Protein AF-A0AAQ2IQ24-F1 (afdb_monomer)

Organism: Pseudoalteromonas piscicida (NCBI:txid43662)

Mean predicted aligned error: 3.05 Å

pLDDT: mean 95.43, std 2.73, range [80.12, 98.0]

Foldseek 3Di:
DDDPVRCVVVVFDWDDDPDVVPDPDIDGADKDFDADPVRDGQDIDGDPDNPDDDDPVVVVVVVVCCVVPVNDRDPPDDD

Structure (mmCIF, N/CA/C/O backbone):
data_AF-A0AAQ2IQ24-F1
#
_entry.id   AF-A0AAQ2IQ24-F1
#
loop_
_atom_site.group_PDB
_atom_site.id
_atom_site.type_symbol
_atom_site.label_atom_id
_atom_site.label_alt_id
_atom_site.label_comp_id
_atom_site.label_asym_id
_atom_site.label_entity_id
_atom_site.label_seq_id
_atom_site.pdbx_PDB_ins_code
_atom_site.Cartn_x
_atom_site.Cartn_y
_atom_site.Cartn_z
_atom_site.occupancy
_atom_site.B_iso_or_equiv
_atom_site.auth_seq_id
_atom_site.auth_comp_id
_atom_site.auth_asym_id
_atom_site.auth_atom_id
_atom_site.pdbx_PDB_model_num
ATOM 1 N N . ASN A 1 1 ? 0.038 -13.486 -9.153 1.00 80.12 1 ASN A N 1
ATOM 2 C CA . ASN A 1 1 ? 0.299 -12.062 -9.449 1.00 80.12 1 ASN A CA 1
ATOM 3 C C . ASN A 1 1 ? -1.010 -11.349 -9.699 1.00 80.12 1 ASN A C 1
ATOM 5 O O . ASN A 1 1 ? -1.963 -12.003 -10.109 1.00 80.12 1 ASN A O 1
ATOM 9 N N . LEU A 1 2 ? -1.063 -10.057 -9.385 1.00 94.44 2 LEU A N 1
ATOM 10 C CA . LEU A 1 2 ? -2.210 -9.208 -9.703 1.00 94.44 2 LEU A CA 1
ATOM 11 C C . LEU A 1 2 ? -2.255 -8.945 -11.212 1.00 94.44 2 LEU A C 1
ATOM 13 O O . LEU A 1 2 ? -1.207 -8.893 -11.855 1.00 94.44 2 LEU A O 1
ATOM 17 N N . THR A 1 3 ? -3.45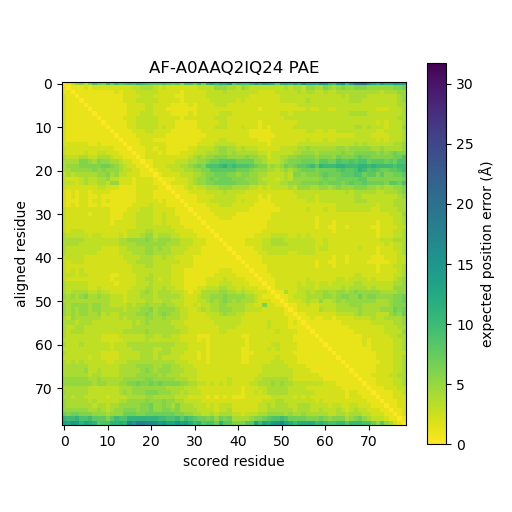2 -8.782 -11.773 1.00 96.69 3 THR A N 1
ATOM 18 C CA . THR A 1 3 ? -3.608 -8.297 -13.152 1.00 96.69 3 THR A CA 1
ATOM 19 C C . THR A 1 3 ? -3.294 -6.801 -13.230 1.00 96.69 3 THR A C 1
ATOM 21 O O . THR A 1 3 ? -3.353 -6.098 -12.221 1.00 96.69 3 THR A O 1
ATOM 24 N N . MET A 1 4 ? -2.995 -6.289 -14.429 1.00 97.06 4 MET A N 1
ATOM 25 C CA . MET A 1 4 ? -2.823 -4.843 -14.644 1.00 97.06 4 MET A CA 1
ATOM 26 C C . MET A 1 4 ? -4.029 -4.042 -14.146 1.00 97.06 4 MET A C 1
ATOM 28 O O . MET A 1 4 ? -3.851 -3.066 -13.425 1.00 97.06 4 MET A O 1
ATOM 32 N N . GLU A 1 5 ? -5.240 -4.507 -14.459 1.00 97.94 5 GLU A N 1
ATOM 33 C CA . GLU A 1 5 ? -6.496 -3.910 -13.992 1.00 97.94 5 GLU A CA 1
ATOM 34 C C . GLU A 1 5 ? -6.562 -3.868 -12.461 1.00 97.94 5 GLU A C 1
ATOM 36 O O . GLU A 1 5 ? -6.725 -2.798 -11.888 1.00 97.94 5 GLU A O 1
ATOM 41 N N . GLN A 1 6 ? -6.291 -4.987 -11.778 1.00 97.94 6 GLN A N 1
ATOM 42 C CA . GLN A 1 6 ? -6.275 -5.033 -10.312 1.00 97.94 6 GLN A CA 1
ATOM 43 C C . GLN A 1 6 ? -5.237 -4.084 -9.700 1.00 97.94 6 GLN A C 1
ATOM 45 O O . GLN A 1 6 ? -5.505 -3.458 -8.676 1.00 97.94 6 GLN A O 1
ATOM 50 N N . MET A 1 7 ? -4.044 -3.978 -10.292 1.00 97.88 7 MET A N 1
ATOM 51 C CA . MET A 1 7 ? -3.008 -3.065 -9.799 1.00 97.88 7 MET A CA 1
ATOM 52 C C . MET A 1 7 ? -3.420 -1.598 -9.962 1.00 97.88 7 MET A C 1
ATOM 54 O O . MET A 1 7 ? -3.176 -0.795 -9.059 1.00 97.88 7 MET A O 1
ATOM 58 N N . THR A 1 8 ? -4.062 -1.256 -11.083 1.00 97.38 8 THR A N 1
ATOM 59 C CA . THR A 1 8 ? -4.608 0.081 -11.338 1.00 97.38 8 THR A CA 1
ATOM 60 C C . THR A 1 8 ? -5.771 0.404 -10.401 1.00 97.38 8 THR A C 1
ATOM 62 O O . THR A 1 8 ? -5.755 1.469 -9.787 1.00 97.38 8 THR A O 1
ATOM 65 N N . ASP A 1 9 ? -6.715 -0.520 -10.217 1.00 97.31 9 ASP A N 1
ATOM 66 C CA . ASP A 1 9 ? -7.878 -0.347 -9.337 1.00 97.31 9 ASP A CA 1
ATOM 67 C C . ASP A 1 9 ? -7.470 -0.154 -7.872 1.00 97.31 9 ASP A C 1
ATOM 69 O O . ASP A 1 9 ? -8.036 0.669 -7.154 1.00 97.31 9 ASP A O 1
ATOM 73 N N . LEU A 1 10 ? -6.435 -0.871 -7.427 1.00 96.06 10 LEU A N 1
ATOM 74 C CA . LEU A 1 10 ? -5.845 -0.712 -6.095 1.00 96.06 10 LEU A CA 1
ATOM 75 C C . LEU A 1 10 ? -4.952 0.538 -5.973 1.00 96.06 10 LEU A C 1
ATOM 77 O O . LEU A 1 10 ? -4.465 0.844 -4.882 1.00 96.06 10 LEU A O 1
ATOM 81 N N . GLY A 1 11 ? -4.701 1.259 -7.071 1.00 96.38 11 GLY A N 1
ATOM 82 C CA . GLY A 1 11 ? -3.868 2.463 -7.097 1.00 96.38 11 GLY A CA 1
ATOM 83 C C . GLY A 1 11 ? -2.392 2.209 -6.774 1.00 96.38 11 GLY A C 1
ATOM 84 O O . GLY A 1 11 ? -1.722 3.095 -6.221 1.00 96.38 11 GLY A O 1
ATOM 85 N N . LEU A 1 12 ? -1.888 1.008 -7.068 1.00 97.25 12 LEU A N 1
ATOM 86 C CA . LEU A 1 12 ? -0.502 0.607 -6.818 1.00 97.25 12 LEU A CA 1
ATOM 87 C C . LEU A 1 12 ? 0.456 1.334 -7.766 1.00 97.25 12 LEU A C 1
ATOM 89 O O . LEU A 1 12 ? 0.083 1.730 -8.870 1.00 97.25 12 LEU A O 1
ATOM 93 N N . TYR A 1 13 ? 1.714 1.489 -7.350 1.00 97.44 13 TYR A N 1
ATOM 94 C CA . TYR A 1 13 ? 2.764 1.773 -8.324 1.00 97.44 13 TYR A CA 1
ATOM 95 C C . TYR A 1 13 ? 3.085 0.485 -9.082 1.00 97.44 13 TYR A C 1
ATOM 97 O O . TYR A 1 13 ? 3.175 -0.585 -8.479 1.00 97.44 13 TYR A O 1
ATOM 105 N N . ILE A 1 14 ? 3.221 0.604 -10.399 1.00 97.25 14 ILE A N 1
ATOM 106 C CA . ILE A 1 14 ? 3.480 -0.514 -11.302 1.00 97.25 14 ILE A CA 1
ATOM 107 C C . ILE A 1 14 ? 4.836 -0.267 -11.948 1.00 97.25 14 ILE A C 1
ATOM 109 O O . ILE A 1 14 ? 5.070 0.813 -12.496 1.00 97.25 14 ILE A O 1
ATOM 113 N N . SER A 1 15 ? 5.708 -1.263 -11.866 1.00 96.75 15 SER A N 1
ATOM 114 C CA . SER A 1 15 ? 7.042 -1.226 -12.450 1.00 96.75 15 SER A CA 1
ATOM 115 C C . SER A 1 15 ? 7.100 -2.087 -13.702 1.00 96.75 15 SER A C 1
ATOM 117 O O . SER A 1 15 ? 6.617 -3.219 -13.716 1.00 96.75 15 SER A O 1
ATOM 119 N N . GLU A 1 16 ? 7.732 -1.541 -14.737 1.00 96.31 16 GLU A N 1
ATOM 120 C CA . GLU A 1 16 ? 8.250 -2.3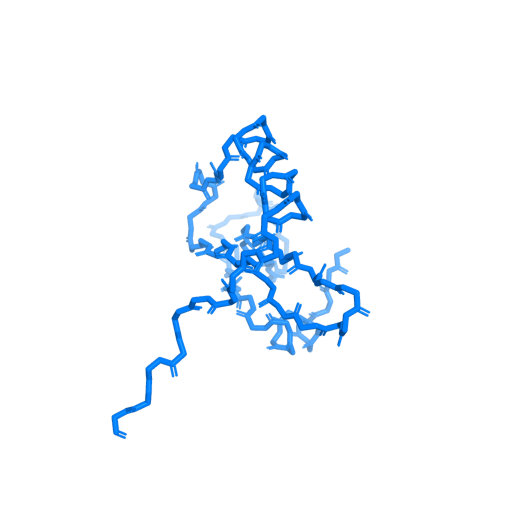24 -15.858 1.00 96.31 16 GLU A CA 1
ATOM 121 C C . GLU A 1 16 ? 9.538 -3.033 -15.408 1.00 96.31 16 GLU A C 1
ATOM 123 O O . GLU A 1 16 ? 10.396 -2.379 -14.793 1.00 96.31 16 GLU A O 1
ATOM 128 N N . PRO A 1 17 ? 9.706 -4.338 -15.689 1.00 95.19 17 PRO A N 1
ATOM 129 C CA . PRO A 1 17 ? 10.933 -5.048 -15.359 1.00 95.19 17 PRO A CA 1
ATOM 130 C C . PRO A 1 17 ? 12.125 -4.443 -16.107 1.00 95.19 17 PRO A C 1
ATOM 132 O O . PRO A 1 17 ? 12.057 -4.095 -17.286 1.00 95.19 17 PRO A O 1
ATOM 135 N N . ARG A 1 18 ? 13.249 -4.315 -15.408 1.00 94.31 18 ARG A N 1
ATOM 136 C CA . ARG A 1 18 ? 14.505 -3.749 -15.920 1.00 94.31 18 ARG A CA 1
ATOM 137 C C . ARG A 1 18 ? 15.451 -4.813 -16.457 1.00 94.31 18 ARG A C 1
ATOM 139 O O . ARG A 1 18 ? 16.442 -4.475 -17.103 1.00 94.31 18 ARG A O 1
ATOM 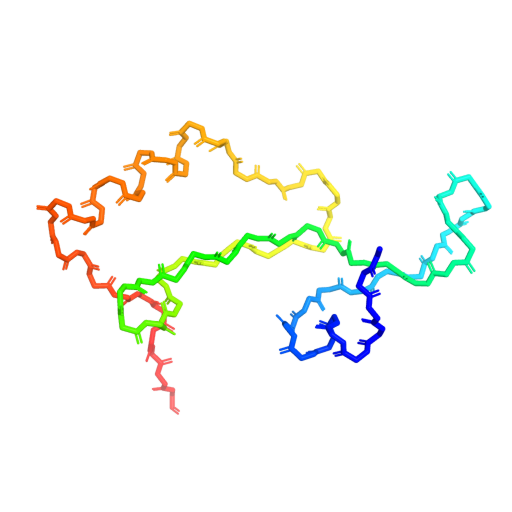146 N N . SER A 1 19 ? 15.189 -6.079 -16.149 1.00 94.69 19 SER A N 1
ATOM 147 C CA . SER A 1 19 ? 15.937 -7.223 -16.660 1.00 94.69 19 SER A CA 1
ATOM 148 C C . SER A 1 19 ? 15.127 -8.509 -16.530 1.00 94.69 19 SER A C 1
ATOM 150 O O . SER A 1 19 ? 14.276 -8.616 -15.647 1.00 94.69 19 SER A O 1
ATOM 152 N N . ASP A 1 20 ? 15.492 -9.519 -17.317 1.00 93.06 20 ASP A N 1
ATOM 153 C CA . ASP A 1 20 ? 14.878 -10.856 -17.290 1.00 93.06 20 ASP A CA 1
ATOM 154 C C . ASP A 1 20 ? 15.024 -11.576 -15.934 1.00 93.06 20 ASP A C 1
ATOM 156 O O . ASP A 1 20 ? 14.352 -12.571 -15.677 1.00 93.06 20 ASP A O 1
ATOM 160 N N . ALA A 1 21 ? 15.905 -11.090 -15.050 1.00 94.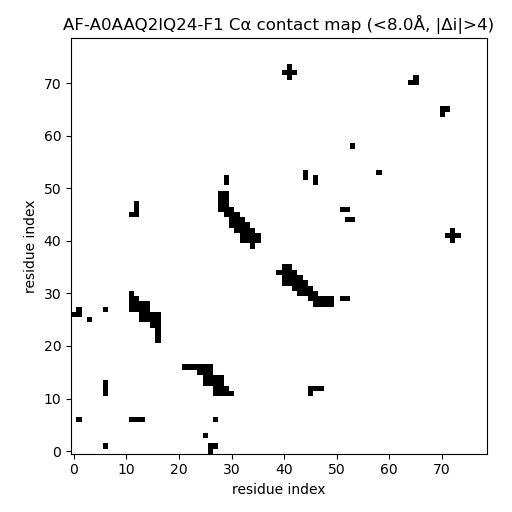06 21 ALA A N 1
ATOM 161 C CA . ALA A 1 21 ? 16.080 -11.627 -13.702 1.00 94.06 21 ALA A CA 1
ATOM 162 C C . ALA A 1 21 ? 14.968 -11.205 -12.723 1.00 94.06 21 ALA A C 1
ATOM 164 O O . ALA A 1 21 ? 14.851 -11.805 -11.655 1.00 94.06 21 ALA A O 1
ATOM 165 N N . GLU A 1 22 ? 14.185 -10.171 -13.049 1.00 91.50 22 GLU A N 1
ATOM 166 C CA . GLU A 1 22 ? 13.061 -9.728 -12.219 1.00 91.50 22 GLU A CA 1
ATOM 167 C C . GLU A 1 22 ? 11.789 -10.499 -12.581 1.00 91.50 22 GLU A C 1
ATOM 169 O O . GLU A 1 22 ? 11.301 -11.315 -11.798 1.00 91.50 22 GLU A O 1
ATOM 174 N N . THR A 1 23 ? 11.229 -10.202 -13.755 1.00 93.00 23 THR A N 1
ATOM 175 C CA . THR A 1 23 ? 9.979 -10.769 -14.273 1.00 93.00 23 THR A CA 1
ATOM 176 C C . THR A 1 23 ? 9.857 -10.462 -15.775 1.00 93.00 23 THR A C 1
ATOM 178 O O . THR A 1 23 ? 10.528 -9.566 -16.280 1.00 93.00 23 THR A O 1
ATOM 181 N N . ASP A 1 24 ? 9.014 -11.203 -16.495 1.00 94.56 24 ASP A N 1
ATOM 182 C CA . ASP A 1 24 ? 8.695 -11.008 -17.918 1.00 94.56 24 ASP A CA 1
ATOM 183 C C . ASP A 1 24 ? 7.449 -10.127 -18.161 1.00 94.56 24 ASP A C 1
ATOM 185 O O . ASP A 1 24 ? 7.012 -9.953 -19.297 1.00 94.56 24 ASP A O 1
ATOM 189 N N . HIS A 1 25 ? 6.865 -9.564 -17.101 1.00 94.88 25 HIS A N 1
ATOM 190 C CA . HIS A 1 25 ? 5.678 -8.708 -17.145 1.00 94.88 25 HIS A CA 1
ATOM 191 C C . HIS A 1 25 ? 5.733 -7.582 -16.094 1.00 94.88 25 HIS A C 1
ATOM 193 O O . HIS A 1 25 ? 6.484 -7.682 -15.114 1.00 94.88 25 HIS A O 1
ATOM 199 N N . PRO A 1 26 ? 4.925 -6.513 -16.251 1.00 96.56 26 PRO A N 1
ATOM 200 C CA . PRO A 1 26 ? 4.803 -5.477 -15.233 1.00 96.56 26 PRO A CA 1
ATOM 201 C C . PRO A 1 26 ? 4.292 -6.032 -13.901 1.00 96.56 26 PRO A C 1
ATOM 203 O O . PRO A 1 26 ? 3.454 -6.939 -13.866 1.00 96.56 26 PRO A O 1
ATOM 206 N N . PHE A 1 27 ? 4.765 -5.462 -12.796 1.00 96.06 27 PHE A N 1
ATOM 207 C CA . PHE A 1 27 ? 4.453 -5.944 -11.452 1.00 96.06 27 PHE A CA 1
ATOM 208 C C . PHE A 1 27 ? 4.199 -4.804 -10.465 1.00 96.06 27 PHE A C 1
ATOM 210 O O . PHE A 1 27 ? 4.607 -3.662 -10.673 1.00 96.06 27 PHE A O 1
ATOM 217 N N . ALA A 1 28 ? 3.511 -5.130 -9.371 1.00 96.50 28 ALA A N 1
ATOM 218 C CA . ALA A 1 28 ? 3.194 -4.178 -8.318 1.00 96.50 28 ALA A CA 1
ATOM 219 C C . ALA A 1 28 ? 4.399 -3.932 -7.406 1.00 96.50 28 ALA A C 1
ATOM 221 O O . ALA A 1 28 ? 4.999 -4.873 -6.879 1.00 96.50 28 ALA A O 1
ATOM 222 N N . GLU A 1 29 ? 4.676 -2.662 -7.137 1.00 96.38 29 GLU A N 1
ATOM 223 C CA . GLU A 1 29 ? 5.554 -2.251 -6.046 1.00 96.38 29 GLU A CA 1
ATOM 224 C C . GLU A 1 29 ? 4.874 -2.437 -4.672 1.00 96.38 29 GLU A C 1
ATOM 226 O O . GLU A 1 29 ? 3.648 -2.599 -4.585 1.00 96.38 29 GLU A O 1
ATOM 231 N N . PRO A 1 30 ? 5.642 -2.419 -3.565 1.00 95.88 30 PRO A N 1
ATOM 232 C CA . PRO A 1 30 ? 5.102 -2.630 -2.230 1.00 95.88 30 PRO A CA 1
ATOM 233 C C . PRO A 1 30 ? 4.002 -1.638 -1.841 1.00 95.88 30 PRO A C 1
ATOM 235 O O . PRO A 1 30 ? 4.141 -0.417 -1.949 1.00 95.88 30 PRO A O 1
ATOM 238 N N . CYS A 1 31 ? 2.925 -2.192 -1.293 1.00 96.25 31 CYS A N 1
ATOM 239 C CA . CYS A 1 31 ? 1.817 -1.448 -0.721 1.00 96.25 31 CYS A CA 1
ATOM 240 C C . CYS A 1 31 ? 1.221 -2.236 0.450 1.00 96.25 31 CYS A C 1
ATOM 242 O O . CYS A 1 31 ? 1.122 -3.464 0.400 1.00 96.25 31 CYS A O 1
ATOM 244 N N . ILE A 1 32 ? 0.815 -1.527 1.498 1.00 96.38 32 ILE A N 1
ATOM 245 C CA . ILE A 1 32 ? 0.040 -2.053 2.616 1.00 96.38 32 ILE A CA 1
ATOM 246 C C . ILE A 1 32 ? -1.209 -1.192 2.752 1.00 96.38 32 ILE A C 1
ATOM 248 O O . ILE A 1 32 ? -1.125 0.016 2.976 1.00 96.38 32 ILE A O 1
ATOM 252 N N . ILE A 1 33 ? -2.367 -1.843 2.665 1.00 96.31 33 ILE A N 1
ATOM 253 C CA . ILE A 1 33 ? -3.679 -1.229 2.856 1.00 96.31 33 ILE A CA 1
ATOM 254 C C . ILE A 1 33 ? -4.310 -1.881 4.085 1.00 96.31 33 ILE A C 1
ATOM 256 O O . ILE A 1 33 ? -4.493 -3.098 4.116 1.00 96.31 33 ILE A O 1
ATOM 260 N N . VAL A 1 34 ? -4.631 -1.083 5.104 1.00 96.88 34 VAL A N 1
ATOM 261 C CA . VAL A 1 34 ? -5.369 -1.538 6.289 1.00 96.88 34 VAL A CA 1
ATOM 262 C C . VAL A 1 34 ? -6.776 -0.963 6.231 1.00 96.88 34 VAL A C 1
ATOM 264 O O . VAL A 1 34 ? -6.944 0.258 6.261 1.00 96.88 34 VAL A O 1
ATOM 267 N N . LEU A 1 35 ? -7.772 -1.844 6.171 1.00 96.75 35 LEU A N 1
ATOM 268 C CA . LEU A 1 35 ? -9.185 -1.480 6.240 1.00 96.75 35 LEU A CA 1
ATOM 269 C C . LEU A 1 35 ? -9.688 -1.577 7.686 1.00 96.75 35 LEU A C 1
ATOM 271 O O . LEU A 1 35 ? -9.286 -2.485 8.419 1.00 96.75 35 LEU A O 1
ATOM 275 N N . ASN A 1 36 ? -10.542 -0.642 8.096 1.00 95.38 36 ASN A N 1
ATOM 276 C CA . ASN A 1 36 ? -11.293 -0.740 9.349 1.00 95.38 36 ASN A CA 1
ATOM 277 C C . ASN A 1 36 ? -12.587 -1.562 9.163 1.00 95.38 36 ASN A C 1
ATOM 279 O O . ASN A 1 36 ? -12.852 -2.093 8.084 1.00 95.38 36 ASN A O 1
ATOM 283 N N . GLU A 1 37 ? -13.383 -1.688 10.227 1.00 95.12 37 GLU A N 1
ATOM 284 C CA . GLU A 1 37 ? -14.643 -2.449 10.218 1.00 95.12 37 GLU A CA 1
ATOM 285 C C . GLU A 1 37 ? -15.726 -1.859 9.302 1.00 95.12 37 GLU A C 1
ATOM 287 O O . GLU A 1 37 ? -16.582 -2.596 8.818 1.00 95.12 37 GLU A O 1
ATOM 292 N N . ASP A 1 38 ? -15.618 -0.572 8.969 1.00 96.06 38 ASP A N 1
ATOM 293 C CA . ASP A 1 38 ? -16.494 0.125 8.024 1.00 96.06 38 ASP A CA 1
ATOM 294 C C . ASP A 1 38 ? -16.023 0.001 6.561 1.00 96.06 38 ASP A C 1
ATOM 296 O O . ASP A 1 38 ? -16.533 0.687 5.673 1.00 96.06 38 ASP A O 1
ATOM 300 N N . ASN A 1 39 ? -15.036 -0.862 6.283 1.00 96.25 39 ASN A N 1
ATOM 301 C CA . ASN A 1 39 ? -14.373 -1.007 4.980 1.00 96.25 39 ASN A CA 1
ATOM 302 C C . ASN A 1 39 ? -13.719 0.289 4.461 1.00 96.25 39 ASN A C 1
ATOM 304 O O . ASN A 1 39 ? -13.549 0.471 3.254 1.00 96.25 39 ASN A O 1
ATOM 308 N N . GLN A 1 40 ? -13.319 1.190 5.357 1.00 96.31 40 GLN A N 1
ATOM 309 C CA . GLN A 1 40 ? -12.589 2.408 5.013 1.00 96.31 40 GLN A CA 1
ATOM 310 C C . GLN A 1 40 ? -11.084 2.208 5.203 1.00 96.31 40 GLN A C 1
ATOM 312 O O . GLN A 1 40 ? -10.641 1.476 6.090 1.00 96.31 40 GLN A O 1
ATOM 317 N N . VAL A 1 41 ? -10.273 2.887 4.388 1.00 96.62 41 VAL A N 1
ATOM 318 C CA . VAL A 1 41 ? -8.809 2.854 4.523 1.00 96.62 41 VAL A CA 1
ATOM 319 C C . VAL A 1 41 ? -8.395 3.614 5.784 1.00 96.62 41 VAL A C 1
ATOM 321 O O . VAL A 1 41 ? -8.438 4.842 5.826 1.00 96.62 41 VAL A O 1
ATOM 324 N N . GLN A 1 42 ? -7.959 2.876 6.803 1.00 97.25 42 GLN A N 1
ATOM 325 C CA . GLN A 1 42 ? -7.465 3.428 8.065 1.00 97.25 42 GLN A CA 1
ATOM 326 C C . GLN A 1 42 ? -5.984 3.805 7.979 1.00 97.25 42 GLN A C 1
ATOM 328 O O . GLN A 1 42 ? -5.551 4.803 8.557 1.00 97.25 42 GLN A O 1
ATOM 333 N N . MET A 1 43 ? -5.193 2.983 7.284 1.00 96.50 43 MET A N 1
ATOM 334 C CA . MET A 1 43 ? -3.760 3.191 7.080 1.00 96.50 43 MET A CA 1
ATOM 335 C C . MET A 1 43 ? -3.379 2.792 5.658 1.00 96.50 43 MET A C 1
ATOM 337 O O . MET A 1 43 ? -3.838 1.766 5.153 1.00 96.50 43 MET A O 1
ATOM 341 N N . LEU A 1 44 ? -2.506 3.589 5.047 1.00 95.81 44 LEU A N 1
ATOM 342 C CA . LEU A 1 44 ? -1.932 3.333 3.734 1.00 95.81 44 LEU A CA 1
ATOM 343 C C . LEU A 1 44 ? -0.428 3.586 3.797 1.00 95.81 44 LEU A C 1
ATOM 345 O O . LEU A 1 44 ? 0.003 4.693 4.119 1.00 95.81 44 LEU A O 1
ATOM 349 N N . ASP A 1 45 ?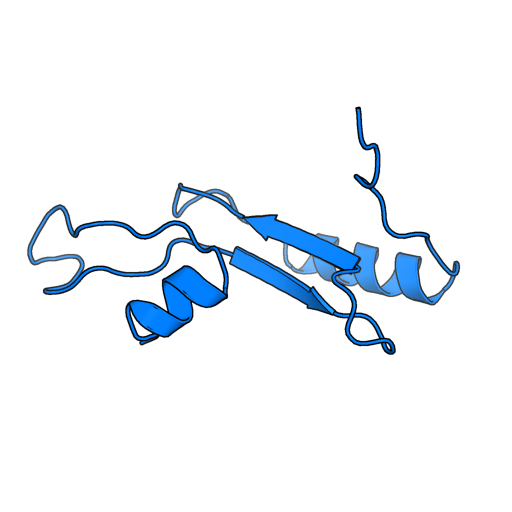 0.351 2.571 3.451 1.00 95.62 45 ASP A N 1
ATOM 350 C CA . ASP A 1 45 ? 1.759 2.719 3.098 1.00 95.62 45 ASP A CA 1
ATOM 351 C C . ASP A 1 45 ? 1.917 2.288 1.641 1.00 95.62 45 ASP A C 1
ATOM 353 O O . ASP A 1 45 ? 1.533 1.177 1.279 1.00 95.62 45 ASP A O 1
ATOM 357 N N . LYS A 1 46 ? 2.422 3.181 0.790 1.00 96.19 46 LYS A N 1
ATOM 358 C CA . LYS A 1 46 ? 2.619 2.913 -0.637 1.00 96.19 46 LYS A CA 1
ATOM 359 C C . LYS A 1 46 ? 3.974 3.449 -1.061 1.00 96.19 46 LYS A C 1
ATOM 361 O O . LYS A 1 46 ? 4.231 4.646 -0.935 1.00 96.19 46 LYS A O 1
ATOM 366 N N . SER A 1 47 ? 4.808 2.574 -1.607 1.00 96.50 47 SER A N 1
ATOM 367 C CA . SER A 1 47 ? 6.174 2.896 -2.004 1.00 96.50 47 SER A CA 1
ATOM 368 C C . SER A 1 47 ? 6.394 2.591 -3.481 1.00 96.50 47 SER A C 1
ATOM 370 O O . SER A 1 47 ? 5.870 1.614 -3.999 1.00 96.50 47 SER A O 1
ATOM 372 N N . ASN A 1 48 ? 7.182 3.424 -4.162 1.00 95.56 48 ASN A N 1
ATOM 373 C CA . ASN A 1 48 ? 7.696 3.167 -5.514 1.00 95.56 48 ASN A CA 1
ATOM 374 C C . ASN A 1 48 ? 9.106 2.542 -5.498 1.00 95.56 48 ASN A C 1
ATOM 376 O O . ASN A 1 48 ? 9.808 2.545 -6.506 1.00 95.56 48 ASN A O 1
ATOM 380 N N . SER A 1 49 ? 9.553 2.105 -4.322 1.00 92.88 49 SER A N 1
ATOM 381 C CA . SER A 1 49 ? 10.847 1.485 -4.077 1.00 92.88 49 SER A CA 1
ATOM 382 C C . SER A 1 49 ? 10.646 0.152 -3.358 1.00 92.88 49 SER A C 1
ATOM 384 O O . SER A 1 49 ? 9.935 0.114 -2.342 1.00 92.88 49 SER A O 1
ATOM 386 N N . PRO A 1 50 ? 11.345 -0.920 -3.773 1.00 88.31 50 PRO A N 1
ATOM 387 C CA . PRO A 1 50 ? 11.168 -2.240 -3.176 1.00 88.31 50 PRO A CA 1
ATOM 388 C C . PRO A 1 50 ? 11.658 -2.307 -1.720 1.00 88.31 50 PRO A C 1
ATOM 390 O O . PRO A 1 50 ? 11.285 -3.230 -0.985 1.00 88.31 50 PRO A O 1
ATOM 393 N N . PHE A 1 51 ? 12.474 -1.330 -1.302 1.00 91.06 51 PHE A N 1
ATOM 394 C CA . PHE A 1 51 ? 13.172 -1.291 -0.015 1.00 91.06 51 PHE A CA 1
ATOM 395 C C . PHE A 1 51 ? 12.419 -0.542 1.085 1.00 91.06 51 PHE A C 1
ATOM 397 O O . PHE A 1 51 ? 12.718 -0.728 2.263 1.00 91.06 51 PHE A O 1
ATOM 404 N N . VAL A 1 52 ? 11.469 0.321 0.723 1.00 92.50 52 VAL A N 1
ATOM 405 C CA . VAL A 1 52 ? 10.756 1.148 1.701 1.00 92.50 52 VAL A CA 1
ATOM 406 C C . VAL A 1 52 ? 9.485 0.419 2.105 1.00 92.50 52 VAL A C 1
ATOM 408 O O . VAL A 1 52 ? 8.538 0.324 1.330 1.00 92.50 52 VAL A O 1
ATOM 411 N N . ARG A 1 53 ? 9.512 -0.155 3.310 1.00 92.62 53 ARG A N 1
ATOM 412 C CA . ARG A 1 53 ? 8.386 -0.855 3.936 1.00 92.62 53 ARG A CA 1
ATOM 413 C C . ARG A 1 53 ? 8.426 -0.613 5.446 1.00 92.62 53 ARG A C 1
ATOM 415 O O . ARG A 1 53 ? 9.521 -0.597 6.019 1.00 92.62 53 ARG A O 1
ATOM 422 N N . PRO A 1 54 ? 7.280 -0.469 6.127 1.00 93.44 54 PRO A N 1
ATOM 423 C CA . PRO A 1 54 ? 7.260 -0.329 7.572 1.00 93.44 54 PRO A CA 1
ATOM 424 C C . PRO A 1 54 ? 7.657 -1.643 8.251 1.00 93.44 54 PRO A C 1
ATOM 426 O O . PRO A 1 54 ? 7.394 -2.743 7.759 1.00 93.44 54 PRO A O 1
ATOM 429 N N . SER 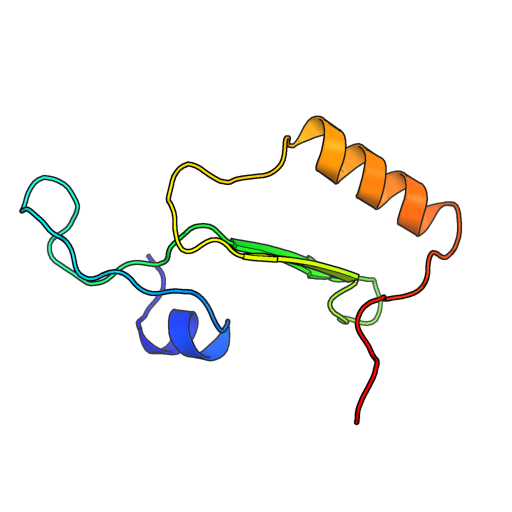A 1 55 ? 8.233 -1.534 9.447 1.00 95.38 55 SER A N 1
ATOM 430 C CA . SER A 1 55 ? 8.391 -2.689 10.330 1.00 95.38 55 SER A CA 1
ATOM 431 C C . SER A 1 55 ? 7.018 -3.276 10.664 1.00 95.38 55 SER A C 1
ATOM 433 O O . SER A 1 55 ? 6.153 -2.571 11.187 1.00 95.38 55 SER A O 1
ATOM 435 N N . LEU A 1 56 ? 6.831 -4.583 10.446 1.00 95.25 56 LEU A N 1
ATOM 436 C CA . LEU A 1 56 ? 5.573 -5.266 10.779 1.00 95.25 56 LEU A CA 1
ATOM 437 C C . LEU A 1 56 ? 5.217 -5.132 12.266 1.00 95.25 56 LEU A C 1
ATOM 439 O O . LEU A 1 56 ? 4.044 -5.021 12.616 1.00 95.25 56 LEU A O 1
ATOM 443 N N . LYS A 1 57 ? 6.224 -5.078 13.150 1.00 97.69 57 LYS A N 1
ATOM 444 C CA . LYS A 1 57 ? 6.014 -4.848 14.587 1.00 97.69 57 LYS A CA 1
ATOM 445 C C . LYS A 1 57 ? 5.438 -3.456 14.854 1.00 97.69 57 LYS A C 1
ATOM 447 O O . LYS A 1 57 ? 4.555 -3.317 15.697 1.00 97.69 57 LYS A O 1
ATOM 452 N N . GLN A 1 58 ? 5.926 -2.441 14.143 1.00 96.38 58 GLN A N 1
ATOM 453 C CA . GLN A 1 58 ? 5.435 -1.071 14.274 1.00 96.38 58 GLN A CA 1
ATOM 454 C C . GLN A 1 58 ? 4.026 -0.930 13.691 1.00 96.38 58 GLN A C 1
ATOM 456 O O . GLN A 1 58 ? 3.165 -0.349 14.345 1.00 96.38 58 GLN A O 1
ATOM 461 N N . LEU A 1 59 ? 3.773 -1.522 12.519 1.00 97.06 59 LEU A N 1
ATOM 462 C CA . LEU A 1 59 ? 2.447 -1.556 11.903 1.00 97.06 59 LEU A CA 1
ATOM 463 C C . LEU A 1 59 ? 1.417 -2.207 12.835 1.00 97.06 59 LEU A C 1
ATOM 465 O O . LEU A 1 59 ? 0.380 -1.615 13.113 1.00 97.06 59 LEU A O 1
ATOM 469 N N . LEU A 1 60 ? 1.728 -3.385 13.388 1.00 97.62 60 LEU A N 1
ATOM 470 C CA . LEU A 1 60 ? 0.849 -4.068 14.339 1.00 97.62 60 LEU A CA 1
ATOM 471 C C . LEU A 1 60 ? 0.585 -3.224 15.594 1.00 97.62 60 LEU A C 1
ATOM 473 O O . LEU A 1 60 ? -0.543 -3.190 16.082 1.00 97.62 60 LEU A O 1
ATOM 477 N N . GLY A 1 61 ? 1.610 -2.545 16.117 1.00 98.00 61 GLY A N 1
ATOM 478 C CA . GLY A 1 61 ? 1.459 -1.620 17.242 1.00 98.00 61 GLY A CA 1
ATOM 479 C C . GLY A 1 61 ? 0.508 -0.466 16.921 1.00 98.00 61 GLY A C 1
ATOM 480 O O . GLY A 1 61 ? -0.386 -0.179 17.712 1.00 98.00 61 GLY A O 1
ATOM 481 N N . GLY A 1 62 ? 0.648 0.134 15.736 1.00 96.44 62 GLY A N 1
ATOM 482 C CA . GLY A 1 62 ? -0.260 1.167 15.242 1.00 96.44 62 GLY A CA 1
ATOM 483 C C . GLY A 1 62 ? -1.698 0.667 15.114 1.00 96.44 62 GLY A C 1
ATOM 484 O O . GLY A 1 62 ? -2.608 1.327 15.601 1.00 96.44 62 GLY A O 1
ATOM 485 N N . ILE A 1 63 ? -1.909 -0.520 14.532 1.00 97.44 63 ILE A N 1
ATOM 486 C CA . ILE A 1 63 ? -3.247 -1.117 14.377 1.00 97.44 63 ILE A CA 1
ATOM 487 C C . ILE A 1 63 ? -3.916 -1.331 15.742 1.00 97.44 63 ILE A C 1
ATOM 489 O O . ILE A 1 63 ? -5.086 -0.993 15.906 1.00 97.44 63 ILE A O 1
ATOM 493 N N . LYS A 1 64 ? -3.185 -1.866 16.732 1.00 97.94 64 LYS A N 1
ATOM 494 C CA . LYS A 1 64 ? -3.707 -2.044 18.099 1.00 97.94 64 LYS A CA 1
ATOM 495 C C . LYS A 1 64 ? -4.090 -0.711 18.727 1.00 97.94 64 LYS A C 1
ATOM 497 O O . LYS A 1 64 ? -5.216 -0.562 19.184 1.00 97.94 64 LYS A O 1
ATOM 502 N N . PHE A 1 65 ? -3.184 0.264 18.668 1.00 97.38 65 PHE A N 1
ATOM 503 C CA . PHE A 1 65 ? -3.434 1.599 19.197 1.00 97.38 65 PHE A CA 1
ATOM 504 C C . PHE A 1 65 ? -4.663 2.245 18.549 1.00 97.38 65 PHE A C 1
ATOM 506 O O . PHE A 1 65 ? -5.507 2.782 19.261 1.00 97.38 65 PHE A O 1
ATOM 513 N N . SER A 1 66 ? -4.805 2.153 17.221 1.00 96.19 66 SER A N 1
ATOM 514 C CA . SER A 1 66 ? -5.964 2.703 16.516 1.00 96.19 66 SER A CA 1
ATOM 515 C C . SER A 1 66 ? -7.282 2.089 16.971 1.00 96.19 66 SER A C 1
ATOM 517 O O . SER A 1 66 ? -8.242 2.831 17.146 1.00 96.19 66 SER A O 1
ATOM 519 N N . ARG A 1 67 ? -7.315 0.772 17.208 1.00 95.25 67 ARG A N 1
ATOM 520 C CA . ARG A 1 67 ? -8.507 0.071 17.710 1.00 95.25 67 ARG A CA 1
ATOM 521 C C . ARG A 1 67 ? -8.826 0.385 19.171 1.00 95.25 67 ARG A C 1
ATOM 523 O O . ARG A 1 67 ? -9.989 0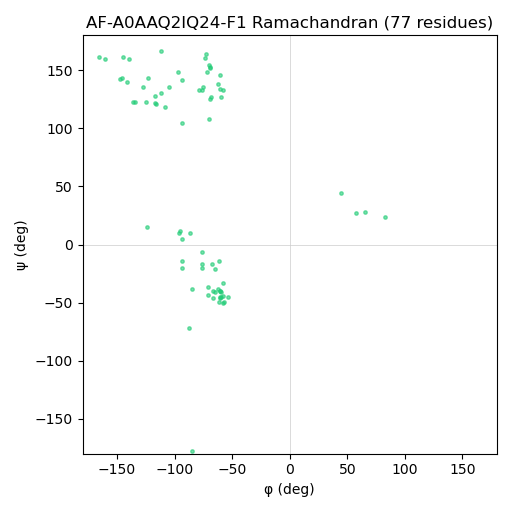.435 19.528 1.00 95.25 67 ARG A O 1
ATOM 530 N N . GLU A 1 68 ? -7.814 0.549 20.018 1.00 98.00 68 GLU A N 1
ATOM 531 C CA . GLU A 1 68 ? -8.001 0.816 21.455 1.00 98.00 68 GLU A CA 1
ATOM 532 C C . GLU A 1 68 ? -8.418 2.263 21.752 1.00 98.00 68 GLU A C 1
ATOM 534 O O . GLU A 1 68 ? -8.932 2.538 22.832 1.00 98.00 68 GLU A O 1
ATOM 539 N N . ASN A 1 69 ? -8.164 3.188 20.823 1.00 97.31 69 ASN A N 1
ATOM 540 C CA . ASN A 1 69 ? -8.325 4.628 21.041 1.00 97.31 69 ASN A CA 1
ATOM 541 C C . ASN A 1 69 ? -9.263 5.294 20.022 1.00 97.31 69 ASN A C 1
ATOM 543 O O . ASN A 1 69 ? -9.195 6.514 19.877 1.00 97.31 69 ASN A O 1
ATOM 547 N N . ASP A 1 70 ? -10.058 4.515 19.277 1.00 94.50 70 ASP A N 1
ATOM 548 C CA . ASP A 1 70 ? -10.948 4.998 18.206 1.00 94.50 70 ASP A CA 1
ATOM 549 C C . ASP A 1 70 ? -10.261 6.032 17.296 1.00 94.50 70 ASP A C 1
ATOM 551 O O . ASP A 1 70 ? -10.772 7.119 17.010 1.00 94.50 70 ASP A O 1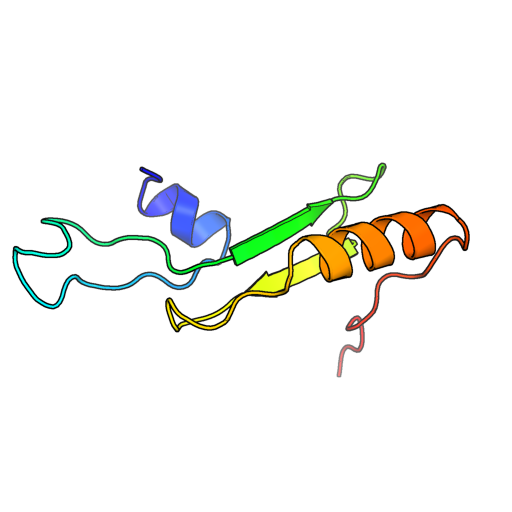
ATOM 555 N N . TYR A 1 71 ? -9.014 5.733 16.911 1.00 96.19 71 TYR A N 1
ATOM 556 C CA . TYR A 1 71 ? -8.141 6.742 16.323 1.00 96.19 71 TYR A CA 1
ATOM 557 C C . TYR A 1 71 ? -8.651 7.152 14.934 1.00 96.19 71 TYR A C 1
ATOM 559 O O . TYR A 1 71 ? -8.815 6.287 14.067 1.00 96.19 71 TYR A O 1
ATOM 567 N N . PRO A 1 72 ? -8.848 8.456 14.669 1.00 96.00 72 PRO A N 1
ATOM 568 C CA . PRO A 1 72 ? -9.502 8.892 13.446 1.00 96.00 72 PRO A CA 1
ATOM 569 C C . PRO A 1 72 ? -8.631 8.640 12.214 1.00 96.00 72 PRO A C 1
ATOM 571 O O . PRO A 1 72 ? -7.397 8.687 12.272 1.00 96.00 72 PRO A O 1
ATOM 574 N N . ILE A 1 73 ? -9.287 8.457 11.068 1.00 97.00 73 ILE A N 1
ATOM 575 C CA . ILE A 1 73 ? -8.625 8.496 9.762 1.00 97.00 73 ILE A CA 1
ATOM 576 C C . ILE A 1 73 ? -7.993 9.883 9.577 1.00 97.00 73 ILE A C 1
ATOM 578 O O . ILE A 1 73 ? -8.612 10.916 9.847 1.00 97.00 73 ILE A O 1
ATOM 582 N N . ARG A 1 74 ? -6.736 9.916 9.123 1.00 95.31 74 ARG A N 1
ATOM 583 C CA . ARG A 1 74 ? -5.977 11.154 8.870 1.00 95.31 74 ARG A CA 1
ATOM 584 C C . ARG A 1 74 ? -5.729 11.351 7.375 1.00 95.31 74 ARG A C 1
ATOM 586 O O . ARG A 1 74 ? -5.899 10.431 6.588 1.00 95.31 74 ARG A O 1
ATOM 593 N N . GLY A 1 75 ? -5.302 12.558 6.990 1.00 93.69 75 GLY A N 1
ATOM 594 C CA . GLY A 1 75 ? -5.016 12.895 5.587 1.00 93.69 75 GLY A CA 1
ATOM 595 C C . GLY A 1 75 ? -6.250 13.285 4.765 1.00 93.69 75 GLY A C 1
ATOM 596 O O . GLY A 1 75 ? -6.232 13.170 3.549 1.00 93.69 75 GLY A O 1
ATOM 597 N N . THR A 1 76 ? -7.314 13.756 5.417 1.00 94.69 76 THR A N 1
ATOM 598 C CA . THR A 1 76 ? -8.623 14.050 4.804 1.00 94.69 76 THR A CA 1
ATOM 599 C C . THR A 1 76 ? -8.824 15.520 4.412 1.00 94.69 76 THR A C 1
ATOM 601 O O . THR A 1 76 ? -9.938 15.927 4.094 1.00 94.69 76 THR A O 1
ATOM 604 N N . PHE A 1 77 ? -7.774 16.346 4.453 1.00 95.94 77 PHE A N 1
ATOM 605 C CA . PHE A 1 77 ? -7.881 17.756 4.074 1.00 95.94 77 PHE A CA 1
ATOM 606 C C . PHE A 1 77 ? -8.119 17.897 2.566 1.00 95.94 77 PHE A C 1
ATOM 608 O O . PHE A 1 77 ? -7.326 17.411 1.761 1.00 95.94 77 PHE A O 1
ATOM 615 N N . ILE A 1 78 ? -9.185 18.605 2.200 1.00 93.44 78 ILE A N 1
ATOM 616 C CA . ILE A 1 78 ? -9.523 18.962 0.821 1.00 93.44 78 ILE A CA 1
ATOM 617 C C . ILE A 1 78 ? -9.350 20.476 0.699 1.00 93.44 78 ILE A C 1
ATOM 619 O O . ILE A 1 78 ? -9.822 21.219 1.561 1.00 93.44 78 ILE A O 1
ATOM 623 N N . LYS A 1 79 ? -8.634 20.913 -0.338 1.00 85.25 79 LYS A N 1
ATOM 624 C C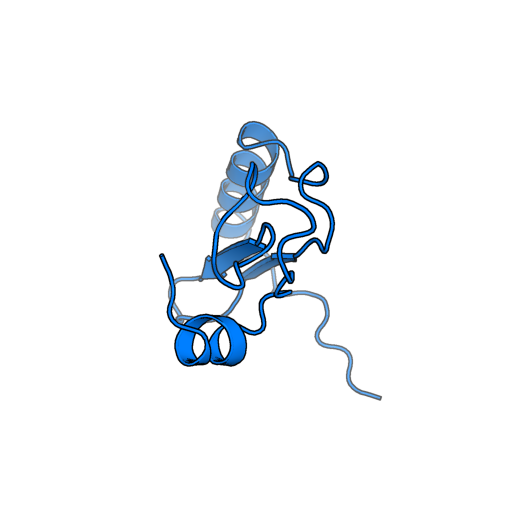A . LYS A 1 79 ? -8.448 22.333 -0.647 1.00 85.25 79 LYS A CA 1
ATOM 625 C C . LYS A 1 79 ? -9.597 22.864 -1.493 1.00 85.25 79 LYS A C 1
ATOM 627 O O . LYS A 1 79 ? -10.030 22.118 -2.397 1.00 85.25 79 LYS A O 1
#

Nearest PDB structures (foldseek):
  3hjp-assembly2_D  TM=7.732E-01  e=6.059E-01  Saccharolobus solfataricus
  4g2e-assembly1_A-2  TM=6.592E-01  e=8.465E-01  Sulfurisphaera tokodaii str. 7
  2ywn-assembly1_A  TM=6.591E-01  e=1.106E+00  Sulfurisphaera tokodaii
  6n5u-assembly3_C  TM=6.468E-01  e=4.814E+00  Arabidopsis thaliana
  1yf0-assembly1_A  TM=7.379E-01  e=9.395E+00  Salmonella enterica subsp. enterica serovar Typhimurium

Sequence (79 aa):
NLTMEQMTDLGLYISEPRSDAETDHPFAEPCIIVLNEDNQVQMLDKSNSPFVRPSLKQLLGGIKFSRENDYPIRGTFIK

Secondary structure (DSSP, 8-state):
---HHHHHHTT--EE--SSTTT-SS-EEPPEEEEE-TTS-EEEEEE-SSTT----HHHHHHHHHHHHHTTPPP------

Solvent-accessible surface area (backbone atoms only — not comparable to full-atom values): 5192 Å² total; per-residue (Å²): 132,78,51,72,65,56,37,57,76,70,66,52,45,73,42,75,57,89,45,85,88,75,39,98,54,70,44,74,40,48,67,48,79,40,66,46,96,85,72,42,78,58,45,78,50,80,29,92,42,92,82,59,72,80,55,67,70,57,52,52,50,49,55,50,51,35,69,78,60,72,52,75,71,75,90,80,84,80,134

Radius of gyration: 15.38 Å; Cα contacts (8 Å, |Δi|>4): 84; chains: 1; bounding box: 33×34×39 Å